Protein AF-A0A6B3I8R7-F1 (afdb_monomer)

Mean predicted aligned error: 3.27 Å

Sequence (46 aa):
AFVLAPWHDMDPEAQLPGAGPVAELLAGVGRDGVLPRADLELRLPE

Radius of gyration: 12.2 Å; Cα contacts (8 Å, |Δi|>4): 37; chains: 1; bounding box: 37×18×25 Å

Foldseek 3Di:
DQVLVVVCVVPVQDADPPPGGSVVVCVVPDCPPPDDDPVDDDDDDD

pLDDT: mean 94.36, std 3.62, range [83.94, 98.44]

Secondary structure (DSSP, 8-state):
-TTHHHHHHH-TT-EETTTEEHHHHHHHH--TT----TT-------

Solvent-accessible surface area (backbone atoms only — not comparable to full-atom values): 3095 Å² total; per-residue (Å²): 60,85,63,46,48,62,48,34,75,75,37,70,84,40,66,44,89,100,76,44,48,34,60,60,57,32,67,75,62,38,56,83,95,61,72,88,64,86,91,64,82,93,78,81,86,134

Structure (mmCIF, N/CA/C/O backbone):
data_AF-A0A6B3I8R7-F1
#
_entry.id   AF-A0A6B3I8R7-F1
#
loop_
_atom_site.group_PDB
_atom_site.id
_atom_site.type_symbol
_atom_site.label_atom_id
_atom_site.label_alt_id
_atom_site.label_comp_id
_atom_site.label_asym_id
_atom_site.label_entity_id
_atom_site.label_seq_id
_atom_site.pdbx_PDB_ins_code
_atom_site.Cartn_x
_atom_site.Cartn_y
_atom_site.Cartn_z
_atom_site.occupancy
_atom_site.B_iso_or_equiv
_atom_site.auth_seq_id
_atom_site.auth_comp_id
_atom_site.auth_asym_id
_atom_site.auth_atom_id
_atom_site.pdbx_PDB_model_num
ATOM 1 N N . ALA A 1 1 ? -2.574 3.455 -3.445 1.00 92.31 1 ALA A N 1
ATOM 2 C CA . ALA A 1 1 ? -1.848 2.284 -2.903 1.00 92.31 1 ALA A CA 1
ATOM 3 C C . ALA A 1 1 ? -0.337 2.442 -2.699 1.00 92.31 1 ALA A C 1
ATOM 5 O O . ALA A 1 1 ? 0.152 1.791 -1.795 1.00 92.31 1 ALA A O 1
ATOM 6 N N . PHE A 1 2 ? 0.432 3.214 -3.484 1.00 92.94 2 PHE A N 1
ATOM 7 C CA . PHE A 1 2 ? 1.909 3.076 -3.512 1.00 92.94 2 PHE A CA 1
ATOM 8 C C . PHE A 1 2 ? 2.657 3.307 -2.178 1.00 92.94 2 PHE A C 1
ATOM 10 O O . PHE A 1 2 ? 3.792 2.869 -2.058 1.00 92.94 2 PHE A O 1
ATOM 17 N N . VAL A 1 3 ? 2.038 3.954 -1.182 1.00 94.88 3 VAL A N 1
ATOM 18 C CA . VAL A 1 3 ? 2.532 3.985 0.213 1.00 94.88 3 VAL A CA 1
ATOM 19 C C . VAL A 1 3 ? 1.880 2.885 1.057 1.00 94.88 3 VAL A C 1
ATOM 21 O O . VAL A 1 3 ? 2.566 2.105 1.706 1.00 94.88 3 VAL A O 1
ATOM 24 N N . LEU A 1 4 ? 0.544 2.810 1.028 1.00 96.56 4 LEU A N 1
ATOM 25 C CA . LEU A 1 4 ? -0.242 1.912 1.882 1.00 96.56 4 LEU A CA 1
ATOM 26 C C . LEU A 1 4 ? 0.033 0.424 1.621 1.00 96.56 4 LEU A C 1
ATOM 28 O O . LEU A 1 4 ? 0.029 -0.357 2.561 1.00 96.56 4 LEU A O 1
ATOM 32 N N . ALA A 1 5 ? 0.264 0.026 0.367 1.00 95.69 5 ALA A N 1
ATOM 33 C CA . ALA A 1 5 ? 0.527 -1.366 0.017 1.00 95.69 5 ALA A CA 1
ATOM 34 C C . ALA A 1 5 ? 1.885 -1.842 0.563 1.00 95.69 5 ALA A C 1
ATOM 36 O O . ALA A 1 5 ? 1.853 -2.773 1.357 1.00 95.69 5 ALA A O 1
ATOM 37 N N . PRO A 1 6 ? 3.031 -1.180 0.282 1.00 93.12 6 PRO A N 1
ATOM 38 C CA . PRO A 1 6 ? 4.300 -1.562 0.907 1.00 93.12 6 PRO A CA 1
ATOM 39 C C . PRO A 1 6 ? 4.276 -1.526 2.439 1.00 93.12 6 PRO A C 1
ATOM 41 O O . PRO A 1 6 ? 4.871 -2.385 3.077 1.00 93.12 6 PRO A O 1
ATOM 44 N N . TRP A 1 7 ? 3.575 -0.559 3.041 1.00 95.50 7 TRP A N 1
ATOM 45 C CA . TRP A 1 7 ? 3.434 -0.503 4.497 1.00 95.50 7 TRP A CA 1
ATOM 46 C C . TRP A 1 7 ? 2.662 -1.719 5.029 1.00 95.50 7 TRP A C 1
ATOM 48 O O . TRP A 1 7 ? 3.158 -2.410 5.913 1.00 95.50 7 TRP A O 1
ATOM 58 N N . HIS A 1 8 ? 1.497 -2.028 4.453 1.00 96.69 8 HIS A N 1
ATOM 59 C CA . HIS A 1 8 ? 0.701 -3.197 4.837 1.00 96.69 8 HIS A CA 1
ATOM 60 C C . HIS A 1 8 ? 1.446 -4.520 4.620 1.00 96.69 8 HIS A C 1
ATOM 62 O O . HIS A 1 8 ? 1.312 -5.438 5.422 1.00 96.69 8 HIS A O 1
ATOM 68 N N . ASP A 1 9 ? 2.246 -4.614 3.556 1.00 93.56 9 ASP A N 1
ATOM 69 C CA . ASP A 1 9 ? 3.048 -5.804 3.272 1.00 93.56 9 ASP A CA 1
ATOM 70 C C . ASP A 1 9 ? 4.146 -6.020 4.344 1.00 93.56 9 ASP A C 1
ATOM 72 O O . ASP A 1 9 ? 4.519 -7.161 4.613 1.00 93.56 9 ASP A O 1
ATOM 76 N N . MET A 1 10 ? 4.649 -4.950 4.979 1.00 93.50 10 MET A N 1
ATOM 77 C CA . MET A 1 10 ? 5.608 -5.029 6.094 1.00 93.50 10 MET A CA 1
ATOM 78 C C . MET A 1 10 ? 4.944 -5.257 7.460 1.00 93.50 10 MET A C 1
ATOM 80 O O . MET A 1 10 ? 5.509 -5.959 8.298 1.00 93.50 10 MET A O 1
ATOM 84 N N . ASP A 1 11 ? 3.783 -4.646 7.697 1.00 97.81 11 ASP A N 1
ATOM 85 C CA . ASP A 1 11 ? 3.019 -4.745 8.943 1.00 97.81 11 ASP A CA 1
ATOM 86 C C . ASP A 1 11 ? 1.505 -4.765 8.644 1.00 97.81 11 ASP A C 1
ATOM 88 O O . ASP A 1 11 ? 0.895 -3.710 8.421 1.00 97.81 11 ASP A O 1
ATOM 92 N N . PRO A 1 12 ? 0.878 -5.958 8.630 1.00 97.69 12 PRO A N 1
ATOM 93 C CA . PRO A 1 12 ? -0.539 -6.098 8.315 1.00 97.69 12 PRO A CA 1
ATOM 94 C C . PRO A 1 12 ? -1.480 -5.374 9.284 1.00 97.69 12 PRO A C 1
ATOM 96 O O . PRO A 1 12 ? -2.550 -4.930 8.864 1.00 97.69 12 PRO A O 1
ATOM 99 N N . GLU A 1 13 ? -1.065 -5.210 10.543 1.00 98.06 13 GLU A N 1
ATOM 100 C CA . GLU A 1 13 ? -1.860 -4.608 11.620 1.00 98.06 13 GLU A CA 1
ATOM 101 C C . GLU A 1 13 ? -1.595 -3.099 11.776 1.00 98.06 13 GLU A C 1
ATOM 103 O O . GLU A 1 13 ? -2.094 -2.460 12.709 1.00 98.06 13 GLU A O 1
ATOM 108 N N . ALA A 1 14 ? -0.823 -2.505 10.858 1.00 97.94 14 ALA A N 1
ATOM 109 C CA . ALA A 1 14 ? -0.458 -1.099 10.905 1.00 97.94 14 ALA A CA 1
ATOM 110 C C . ALA A 1 14 ? -1.684 -0.174 10.971 1.00 97.94 14 ALA A C 1
ATOM 112 O O . ALA A 1 14 ? -2.668 -0.318 10.233 1.00 97.94 14 ALA A O 1
ATOM 113 N N . GLN A 1 15 ? -1.579 0.855 11.814 1.00 98.12 15 GLN A N 1
ATOM 114 C CA . GLN A 1 15 ? -2.571 1.918 11.939 1.00 98.12 15 GLN A CA 1
ATOM 115 C C . GLN A 1 15 ? -1.970 3.264 11.544 1.00 98.12 15 GLN A C 1
ATOM 117 O O . GLN A 1 15 ? -0.888 3.632 12.001 1.00 98.12 15 GLN A O 1
ATOM 122 N N . LEU A 1 16 ? -2.703 4.028 10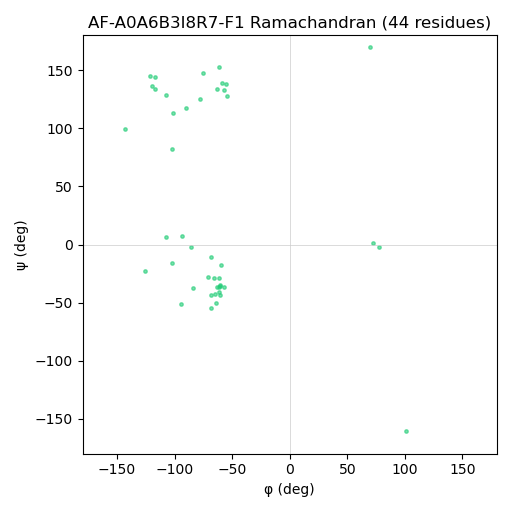.734 1.00 96.50 16 LEU A N 1
ATOM 123 C CA . LEU A 1 16 ? -2.370 5.409 10.417 1.00 96.50 16 LEU A CA 1
ATOM 124 C C . LEU A 1 16 ? -3.040 6.336 11.449 1.00 96.50 16 LEU A C 1
ATOM 126 O O . LEU A 1 16 ? -4.276 6.371 11.518 1.00 96.50 16 LEU A O 1
ATOM 130 N N . PRO A 1 17 ? -2.270 7.096 12.256 1.00 96.12 17 PRO A N 1
ATOM 131 C CA . PRO A 1 17 ? -2.838 7.977 13.270 1.00 96.12 17 PRO A CA 1
ATOM 132 C C . PRO A 1 17 ? -3.869 8.947 12.684 1.00 96.12 17 PRO A C 1
ATOM 134 O O . PRO A 1 17 ? -3.600 9.645 11.708 1.00 96.12 17 PRO A O 1
ATOM 137 N N . GLY A 1 18 ? -5.062 8.978 13.281 1.00 97.44 18 GLY A N 1
ATOM 138 C CA . GLY A 1 18 ? -6.173 9.824 12.833 1.00 97.44 18 GLY A CA 1
ATOM 139 C C . GLY A 1 18 ? -6.933 9.323 11.597 1.00 97.44 18 GLY A C 1
ATOM 140 O O . GLY A 1 18 ? -7.913 9.958 11.223 1.00 97.44 18 GLY A O 1
ATOM 141 N N . ALA A 1 19 ? -6.529 8.202 10.989 1.00 97.00 19 ALA A N 1
ATOM 142 C CA . 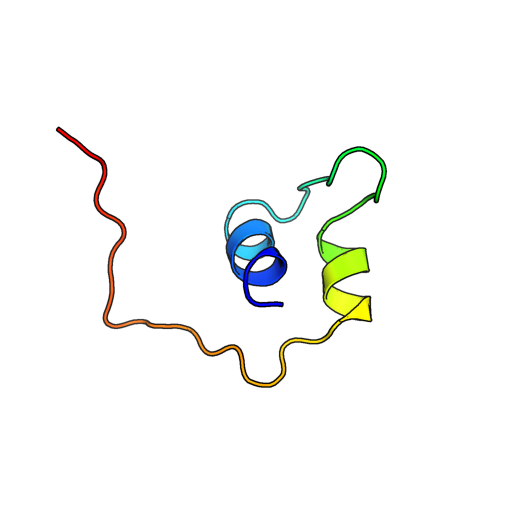ALA A 1 19 ? -7.172 7.646 9.793 1.00 97.00 19 ALA A CA 1
ATOM 143 C C . ALA A 1 19 ? -7.606 6.174 9.933 1.00 97.00 19 ALA A C 1
ATOM 145 O O . ALA A 1 19 ? -8.527 5.765 9.233 1.00 97.00 19 ALA A O 1
ATOM 146 N N . GLY A 1 20 ? -7.003 5.399 10.843 1.00 97.62 20 GLY A N 1
ATOM 147 C CA . GLY A 1 20 ? -7.412 4.018 11.135 1.00 97.62 20 GLY A CA 1
ATOM 148 C C . GLY A 1 20 ? -6.525 2.945 10.484 1.00 97.62 20 GLY A C 1
ATOM 1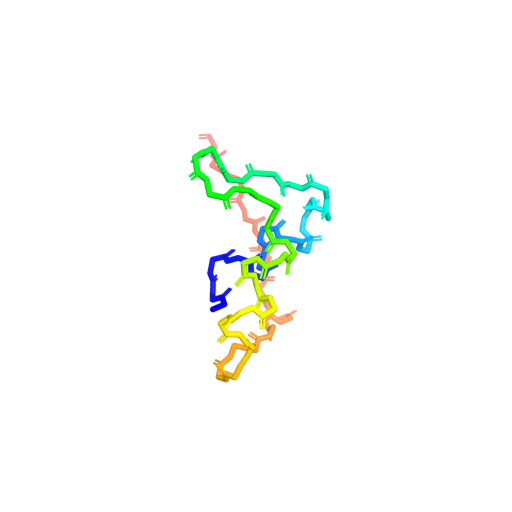49 O O . GLY A 1 20 ? -5.368 3.230 10.158 1.00 97.62 20 GLY A O 1
ATOM 150 N N . PRO A 1 21 ? -7.019 1.699 10.341 1.00 98.44 21 PRO A N 1
ATOM 151 C CA . PRO A 1 21 ? -6.23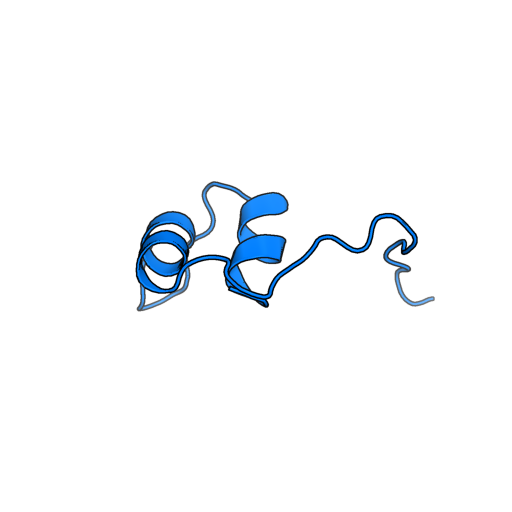4 0.575 9.832 1.00 98.44 21 PRO A CA 1
ATOM 152 C C . PRO A 1 21 ? -5.767 0.786 8.390 1.00 98.44 21 PRO A C 1
ATOM 154 O O . PRO A 1 21 ? -6.554 1.134 7.507 1.00 98.44 21 PRO A O 1
ATOM 157 N N . VAL A 1 22 ? -4.493 0.500 8.116 1.00 98.31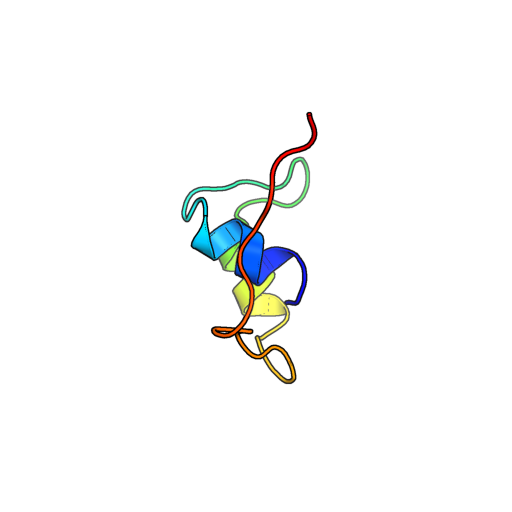 22 VAL A N 1
ATOM 158 C CA . VAL A 1 22 ? -3.928 0.617 6.762 1.00 98.31 22 VAL A CA 1
ATOM 159 C C . VAL A 1 22 ? -4.653 -0.306 5.776 1.00 98.31 22 VAL A C 1
ATOM 161 O O . VAL A 1 22 ? -4.858 0.087 4.628 1.00 98.31 22 VAL A O 1
ATOM 164 N N . ALA A 1 23 ? -5.101 -1.486 6.216 1.00 98.12 23 ALA A N 1
ATOM 165 C CA . ALA A 1 23 ? -5.858 -2.427 5.390 1.00 98.12 23 ALA A CA 1
ATOM 166 C C . ALA A 1 23 ? -7.181 -1.832 4.867 1.00 98.12 23 ALA A C 1
ATOM 168 O O . ALA A 1 23 ? -7.494 -1.962 3.682 1.00 98.12 23 ALA A O 1
ATOM 169 N N . GLU A 1 24 ? -7.931 -1.126 5.719 1.00 98.19 24 GLU A N 1
ATOM 170 C CA . GLU A 1 24 ? -9.196 -0.483 5.339 1.00 98.19 24 GLU A CA 1
ATOM 171 C C . GLU A 1 24 ? -8.960 0.686 4.377 1.00 98.19 24 GLU A C 1
ATOM 173 O O . GLU A 1 24 ? -9.629 0.809 3.348 1.00 98.19 24 GLU A O 1
ATOM 178 N N . LEU A 1 25 ? -7.943 1.505 4.660 1.00 97.88 25 LEU A N 1
ATOM 179 C CA . LEU A 1 25 ? -7.541 2.605 3.784 1.00 97.88 25 LEU A CA 1
ATOM 180 C C . LEU A 1 25 ? -7.090 2.091 2.409 1.00 97.88 25 LEU A C 1
ATOM 182 O O . LEU A 1 25 ? -7.433 2.669 1.378 1.00 97.88 25 LEU A O 1
ATOM 186 N N . LEU A 1 26 ? -6.338 0.987 2.382 1.00 97.50 26 LEU A N 1
ATOM 187 C CA . LEU A 1 26 ? -5.875 0.346 1.157 1.00 97.50 26 LEU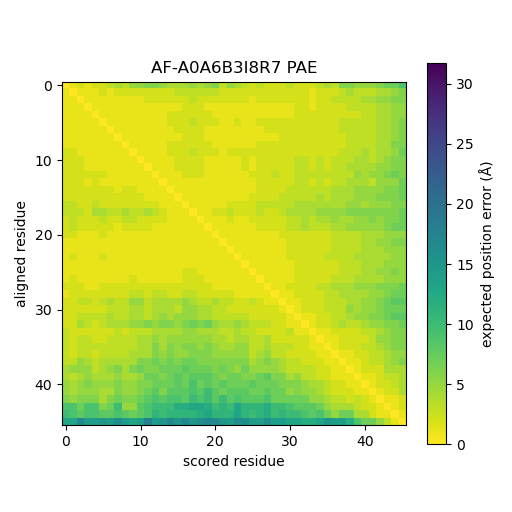 A CA 1
ATOM 188 C C . LEU A 1 26 ? -7.041 -0.215 0.335 1.00 97.50 26 LEU A C 1
ATOM 190 O O . LEU A 1 26 ? -7.059 -0.031 -0.883 1.00 97.50 26 LEU A O 1
ATOM 194 N N . ALA A 1 27 ? -8.019 -0.847 0.988 1.00 97.50 27 ALA A N 1
ATOM 195 C CA . ALA A 1 27 ? -9.227 -1.339 0.333 1.00 97.50 27 ALA A CA 1
ATOM 196 C C . ALA A 1 27 ? -10.027 -0.203 -0.330 1.00 97.50 27 ALA A C 1
ATOM 198 O O . ALA A 1 27 ? -10.554 -0.390 -1.424 1.00 97.50 27 ALA A O 1
ATOM 199 N N . GLY A 1 28 ? -10.060 0.986 0.283 1.00 97.25 28 GLY A N 1
ATOM 200 C CA . GLY A 1 28 ? -10.751 2.157 -0.265 1.00 97.25 28 GLY A CA 1
ATOM 201 C C . GLY A 1 28 ? -10.085 2.791 -1.493 1.00 97.25 28 GLY A C 1
ATOM 202 O O . GLY A 1 28 ? -10.779 3.392 -2.311 1.00 97.25 28 GLY A O 1
ATOM 203 N N . VAL A 1 29 ? -8.760 2.666 -1.647 1.00 95.56 29 VAL A N 1
ATOM 204 C CA . VAL A 1 29 ? -8.020 3.279 -2.774 1.00 95.56 29 VAL A CA 1
ATOM 205 C C . VAL A 1 29 ? -7.651 2.305 -3.892 1.00 95.56 29 VAL A C 1
ATOM 207 O O . VAL A 1 29 ? -7.273 2.755 -4.971 1.00 95.56 29 VAL A O 1
ATOM 210 N N . GLY A 1 30 ? -7.708 0.995 -3.643 1.00 93.00 30 GLY A N 1
ATOM 211 C CA . GLY A 1 30 ? -7.318 -0.027 -4.613 1.00 93.00 30 GLY A CA 1
ATOM 212 C C . GLY A 1 30 ? -5.809 -0.079 -4.895 1.00 93.00 30 GLY A C 1
ATOM 213 O O . GLY A 1 30 ? -5.026 0.772 -4.459 1.00 93.00 30 GLY A O 1
ATOM 214 N N . ARG A 1 31 ? -5.386 -1.125 -5.618 1.00 94.56 31 ARG A N 1
ATOM 215 C CA . ARG A 1 31 ? -3.978 -1.410 -5.973 1.00 94.56 31 ARG A CA 1
ATOM 216 C C . ARG A 1 31 ? -3.651 -1.158 -7.453 1.00 94.56 31 ARG A C 1
ATOM 218 O O . ARG A 1 31 ? -2.538 -1.453 -7.879 1.00 94.56 31 ARG A O 1
ATOM 225 N N . ASP A 1 32 ? -4.577 -0.598 -8.225 1.00 95.00 32 ASP A N 1
ATOM 226 C CA . ASP A 1 32 ? -4.390 -0.386 -9.662 1.00 95.00 32 ASP A CA 1
ATOM 227 C C . ASP A 1 32 ? -3.144 0.455 -9.967 1.00 95.00 32 ASP A C 1
ATOM 229 O O . ASP A 1 32 ? -2.873 1.474 -9.328 1.00 95.00 32 ASP A O 1
ATOM 233 N N . GLY A 1 33 ? -2.349 -0.008 -10.934 1.00 92.00 33 GLY A N 1
ATOM 234 C CA . GLY A 1 33 ? -1.095 0.637 -11.330 1.00 92.00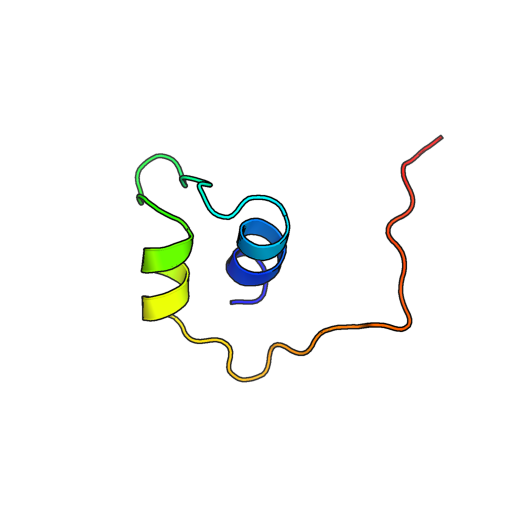 33 GLY A CA 1
ATOM 235 C C . GLY A 1 33 ? 0.063 0.497 -10.331 1.00 92.00 33 GLY A C 1
ATOM 236 O O . GLY A 1 33 ? 1.145 1.012 -10.606 1.00 92.00 33 GLY A O 1
ATOM 237 N N . VAL A 1 34 ? -0.115 -0.203 -9.203 1.00 93.44 34 VAL A N 1
ATOM 238 C CA . VAL A 1 34 ? 0.960 -0.509 -8.246 1.00 93.44 34 VAL A CA 1
ATOM 239 C C . VAL A 1 34 ? 1.420 -1.949 -8.443 1.00 93.44 34 VAL A C 1
ATOM 241 O O . VAL A 1 34 ? 0.679 -2.889 -8.170 1.00 93.44 34 VAL A O 1
ATOM 244 N N . LEU A 1 35 ? 2.660 -2.121 -8.905 1.00 92.31 35 LEU A N 1
ATOM 245 C CA . LEU A 1 35 ? 3.260 -3.427 -9.180 1.00 92.31 35 LEU A CA 1
ATOM 246 C C . LEU A 1 35 ? 4.507 -3.643 -8.308 1.00 92.31 35 LEU A C 1
ATOM 248 O O . LEU A 1 35 ? 5.325 -2.723 -8.201 1.00 92.31 35 LEU A O 1
ATOM 252 N N . PRO A 1 36 ? 4.693 -4.839 -7.717 1.00 89.31 36 PRO A N 1
ATOM 253 C CA . PRO A 1 36 ? 5.924 -5.179 -7.014 1.00 89.31 36 PRO A CA 1
ATOM 254 C C . PRO A 1 36 ? 7.146 -5.095 -7.933 1.00 89.31 36 PRO A C 1
ATOM 256 O O . PRO A 1 36 ? 7.115 -5.550 -9.078 1.00 89.31 36 PRO A O 1
ATOM 259 N N . ARG A 1 37 ? 8.245 -4.554 -7.405 1.00 91.44 37 ARG A N 1
ATOM 260 C CA . ARG A 1 37 ? 9.558 -4.541 -8.060 1.00 91.44 37 ARG A CA 1
ATOM 261 C C . ARG A 1 37 ? 10.449 -5.610 -7.439 1.00 91.44 37 ARG A C 1
ATOM 263 O O . ARG A 1 37 ? 11.240 -5.325 -6.550 1.00 91.44 37 ARG A O 1
ATOM 270 N N . ALA A 1 38 ? 10.272 -6.849 -7.899 1.00 90.44 38 ALA A N 1
ATOM 271 C CA . ALA A 1 38 ? 11.005 -8.014 -7.396 1.00 90.44 38 ALA A CA 1
ATOM 272 C C . ALA A 1 38 ? 12.507 -8.001 -7.746 1.00 90.44 38 ALA A C 1
ATOM 274 O O . ALA A 1 38 ? 13.261 -8.818 -7.233 1.00 90.44 38 ALA A O 1
ATOM 275 N N . ASP A 1 39 ? 12.936 -7.092 -8.624 1.00 94.81 39 ASP A N 1
ATOM 276 C CA . ASP A 1 39 ? 14.330 -6.883 -9.018 1.00 94.81 39 ASP A CA 1
ATOM 277 C C . ASP A 1 39 ? 15.106 -5.937 -8.083 1.00 94.81 39 ASP A C 1
ATOM 279 O O . ASP A 1 39 ? 16.289 -5.693 -8.314 1.00 94.81 39 ASP A O 1
ATOM 283 N N . LEU A 1 40 ? 14.454 -5.377 -7.057 1.00 91.12 40 LEU A N 1
ATOM 284 C CA . LEU A 1 40 ? 15.032 -4.384 -6.150 1.00 91.12 40 LEU A CA 1
ATOM 285 C C . LEU A 1 40 ? 15.091 -4.900 -4.705 1.00 91.12 40 LEU A C 1
ATOM 287 O O . LEU A 1 40 ? 14.161 -5.545 -4.229 1.00 91.12 40 LEU A O 1
ATOM 291 N N . GLU A 1 41 ? 16.151 -4.525 -3.984 1.00 88.62 41 GLU A N 1
ATOM 292 C CA . GLU A 1 41 ? 16.314 -4.765 -2.544 1.00 88.62 41 GLU A CA 1
ATOM 293 C C . GLU A 1 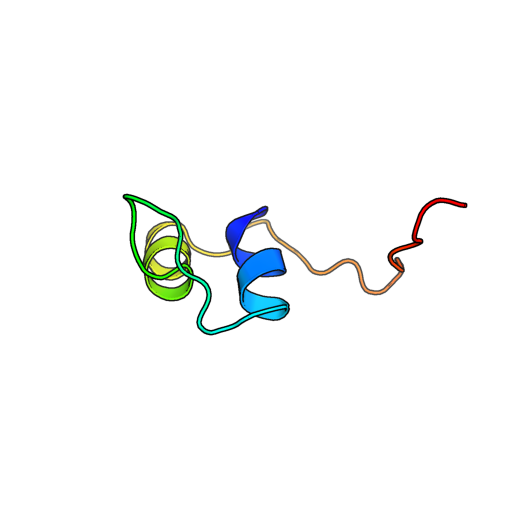41 ? 16.488 -3.439 -1.787 1.00 88.62 41 GLU A C 1
ATOM 295 O O . GLU A 1 41 ? 17.109 -2.492 -2.285 1.00 88.62 41 GLU A O 1
ATOM 300 N N . LEU A 1 42 ? 15.952 -3.363 -0.564 1.00 85.19 42 LEU A N 1
ATOM 301 C CA . LEU A 1 42 ? 16.127 -2.205 0.315 1.00 85.19 42 LEU A CA 1
ATOM 302 C C . LEU A 1 42 ? 17.516 -2.248 0.968 1.00 85.19 42 LEU A C 1
ATOM 304 O O . LEU A 1 42 ? 17.860 -3.222 1.634 1.00 85.19 42 LEU A O 1
ATOM 308 N N . ARG A 1 43 ? 18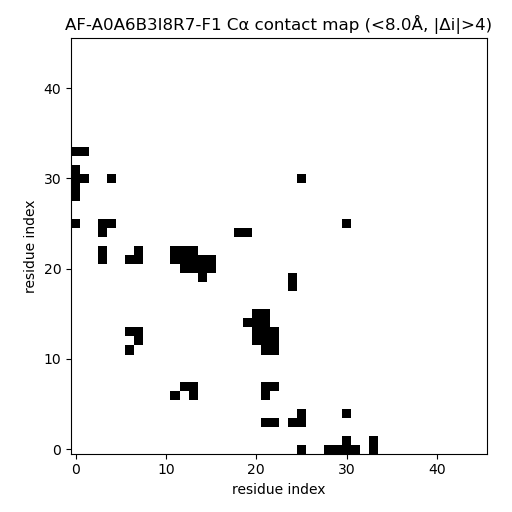.300 -1.173 0.818 1.00 89.00 43 ARG A N 1
ATOM 309 C CA . ARG A 1 43 ? 19.599 -1.007 1.491 1.00 89.00 43 ARG A CA 1
ATOM 310 C C . ARG A 1 43 ? 19.496 0.033 2.600 1.00 89.00 43 ARG A C 1
ATOM 312 O O . ARG A 1 43 ? 19.025 1.142 2.355 1.00 89.00 43 ARG A O 1
ATOM 319 N N . LEU A 1 44 ? 19.944 -0.328 3.800 1.00 88.69 44 LEU A N 1
ATOM 320 C CA . LEU A 1 44 ? 20.049 0.606 4.920 1.00 88.69 44 LEU A CA 1
ATOM 321 C C . LEU A 1 44 ? 21.267 1.533 4.724 1.00 88.69 44 LEU A C 1
ATOM 323 O O . LEU A 1 44 ? 22.251 1.096 4.122 1.00 88.69 44 LEU A O 1
ATOM 327 N N . PRO A 1 45 ? 21.209 2.795 5.189 1.00 89.88 45 PRO A N 1
ATOM 328 C CA . PRO A 1 45 ? 22.369 3.688 5.192 1.00 89.88 45 PRO A CA 1
ATOM 329 C C . PRO A 1 45 ? 23.514 3.139 6.059 1.00 89.88 45 PRO A C 1
ATOM 331 O O . PRO A 1 45 ? 23.252 2.414 7.020 1.00 89.88 45 PRO A O 1
ATOM 334 N N . GLU A 1 46 ? 24.751 3.521 5.725 1.00 83.94 46 GLU A N 1
ATOM 335 C CA . GLU A 1 46 ? 25.947 3.320 6.568 1.00 83.94 46 GLU A CA 1
ATOM 336 C C . GLU A 1 46 ? 26.030 4.344 7.708 1.00 83.94 46 GLU A C 1
ATOM 338 O O . GLU A 1 46 ? 25.632 5.514 7.484 1.00 83.94 46 GLU A O 1
#